Protein AF-A0A150AN83-F1 (afdb_monomer_lite)

Structure (mmCIF, N/CA/C/O backbone):
data_AF-A0A150AN83-F1
#
_entry.id   AF-A0A150AN83-F1
#
loop_
_atom_site.group_PDB
_atom_site.id
_atom_site.type_symbol
_atom_site.label_atom_id
_atom_site.label_alt_id
_atom_site.label_comp_id
_atom_site.label_asym_id
_atom_site.label_entity_id
_atom_site.label_seq_id
_atom_site.pdbx_PDB_ins_code
_atom_site.Cartn_x
_atom_site.Cartn_y
_atom_site.Cartn_z
_atom_site.occupancy
_atom_site.B_iso_or_equiv
_atom_site.auth_seq_id
_atom_site.auth_comp_id
_atom_site.auth_asym_id
_atom_site.auth_atom_id
_atom_site.pdbx_PDB_model_num
ATOM 1 N N . MET A 1 1 ? 23.145 1.589 39.212 1.00 45.25 1 MET A N 1
ATOM 2 C CA . MET A 1 1 ? 23.859 1.960 37.969 1.00 45.25 1 MET A CA 1
ATOM 3 C C . MET A 1 1 ? 22.938 1.615 36.806 1.00 45.25 1 MET A C 1
ATOM 5 O O . MET A 1 1 ? 22.369 0.530 36.873 1.00 45.25 1 MET A O 1
ATOM 9 N N . PRO A 1 2 ? 22.691 2.490 35.816 1.00 46.41 2 PRO A N 1
ATOM 10 C CA . PRO A 1 2 ? 21.819 2.133 34.702 1.00 46.41 2 PRO A CA 1
ATOM 11 C C . PRO A 1 2 ? 22.548 1.155 33.769 1.00 46.41 2 PRO A C 1
ATOM 13 O O . PRO A 1 2 ? 23.667 1.422 33.334 1.00 46.41 2 PRO A O 1
ATOM 16 N N . ASN A 1 3 ? 21.918 0.010 33.502 1.00 46.91 3 ASN A N 1
ATOM 17 C CA . ASN A 1 3 ? 22.381 -0.974 32.527 1.00 46.91 3 ASN A CA 1
ATOM 18 C C . ASN A 1 3 ? 22.229 -0.387 31.120 1.00 46.91 3 ASN A C 1
ATOM 20 O O . ASN A 1 3 ? 21.113 -0.243 30.626 1.00 46.91 3 ASN A O 1
ATOM 24 N N . TYR A 1 4 ? 23.346 -0.064 30.474 1.00 53.47 4 TYR A N 1
ATOM 25 C CA . TYR A 1 4 ? 23.365 0.182 29.038 1.00 53.47 4 TYR A CA 1
ATOM 26 C C . TYR A 1 4 ? 23.307 -1.168 28.320 1.00 53.47 4 TYR A C 1
ATOM 28 O O . TYR A 1 4 ? 24.199 -2.001 28.482 1.00 53.47 4 TYR A O 1
ATOM 36 N N . LEU A 1 5 ? 22.248 -1.391 27.540 1.00 61.44 5 LEU A N 1
ATOM 37 C CA . LEU A 1 5 ? 22.184 -2.494 26.585 1.00 61.44 5 LEU A CA 1
ATOM 38 C C . LEU A 1 5 ? 23.303 -2.280 25.557 1.00 61.44 5 LEU A C 1
ATOM 40 O O . LEU A 1 5 ? 23.255 -1.342 24.763 1.00 61.44 5 LEU A O 1
ATOM 44 N N . ALA A 1 6 ? 24.346 -3.106 25.611 1.00 60.84 6 ALA A N 1
ATOM 45 C CA . ALA A 1 6 ? 25.421 -3.070 24.632 1.00 60.84 6 ALA A CA 1
ATOM 46 C C . ALA A 1 6 ? 24.904 -3.654 23.311 1.00 60.84 6 ALA A C 1
ATOM 48 O O . ALA A 1 6 ? 24.707 -4.864 23.193 1.00 60.84 6 ALA A O 1
ATOM 49 N N . PHE A 1 7 ? 24.663 -2.797 22.319 1.00 57.78 7 PHE A N 1
ATOM 50 C CA . PHE A 1 7 ? 24.357 -3.248 20.965 1.00 57.78 7 PHE A CA 1
ATOM 51 C C . PHE A 1 7 ? 25.592 -3.952 20.371 1.00 57.78 7 PHE A C 1
ATOM 53 O O . PHE A 1 7 ? 26.707 -3.434 20.506 1.00 57.78 7 PHE A O 1
ATOM 60 N N . PRO A 1 8 ? 25.438 -5.130 19.737 1.00 61.66 8 PRO A N 1
ATOM 61 C CA . PRO A 1 8 ? 26.563 -5.855 19.161 1.00 61.66 8 PRO A CA 1
ATOM 62 C C . PRO A 1 8 ? 27.259 -5.000 18.094 1.00 61.66 8 PRO A C 1
ATOM 64 O O . PRO A 1 8 ? 26.607 -4.430 17.219 1.00 61.66 8 PRO A O 1
ATOM 67 N N . GLN A 1 9 ? 28.593 -4.938 18.175 1.00 57.66 9 GLN A N 1
ATOM 68 C CA . GLN A 1 9 ? 29.523 -4.139 17.353 1.00 57.66 9 GLN A CA 1
ATOM 69 C C . GLN A 1 9 ? 29.608 -4.615 15.883 1.00 57.66 9 GLN A C 1
ATOM 71 O O . GLN A 1 9 ? 30.686 -4.801 15.328 1.00 57.66 9 GLN A O 1
ATOM 76 N N . GLY A 1 10 ? 28.463 -4.865 15.253 1.00 56.22 10 GLY A N 1
ATOM 77 C CA . GLY A 1 10 ? 28.357 -5.356 13.879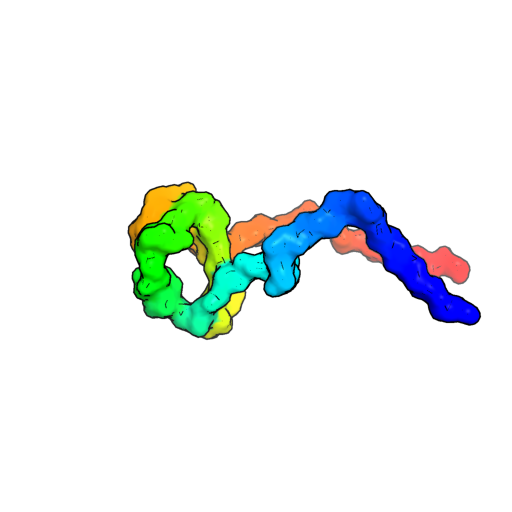 1.00 56.22 10 GLY A CA 1
ATOM 78 C C . GLY A 1 10 ? 27.013 -5.071 13.212 1.00 56.22 10 GLY A C 1
ATOM 79 O O . GLY A 1 10 ? 26.913 -5.196 11.993 1.00 56.22 10 GLY A O 1
ATOM 80 N N . PHE A 1 11 ? 25.994 -4.641 13.964 1.00 60.78 11 PHE A N 1
ATOM 81 C CA . PHE A 1 11 ? 24.712 -4.239 13.391 1.00 60.78 11 PHE A CA 1
ATOM 82 C C . PHE A 1 11 ? 24.801 -2.805 12.859 1.00 60.78 11 PHE A C 1
ATOM 84 O O . PHE A 1 11 ? 24.589 -1.835 13.584 1.00 60.78 11 PHE A O 1
ATOM 91 N N . HIS A 1 12 ? 25.170 -2.678 11.587 1.00 57.28 12 HIS A N 1
ATOM 92 C CA . HIS A 1 12 ? 25.197 -1.400 10.887 1.00 57.28 12 HIS A CA 1
ATOM 93 C C . HIS A 1 12 ? 23.803 -1.122 10.329 1.00 57.28 12 HIS A C 1
ATOM 95 O O . HIS A 1 12 ? 23.406 -1.691 9.312 1.00 57.28 12 HIS A O 1
ATOM 101 N N . VAL A 1 13 ? 23.049 -0.253 11.000 1.00 59.06 13 VAL A N 1
ATOM 102 C CA . VAL A 1 13 ? 21.814 0.291 10.432 1.00 59.06 13 VAL A CA 1
ATOM 103 C C . VAL A 1 13 ? 22.228 1.307 9.368 1.00 59.06 13 VAL A C 1
ATOM 105 O O . VAL A 1 13 ? 22.767 2.359 9.690 1.00 59.06 13 VAL A O 1
ATOM 108 N N . LEU A 1 14 ? 22.039 0.967 8.091 1.00 65.19 14 LEU A N 1
ATOM 109 C CA . LEU A 1 14 ? 22.461 1.800 6.952 1.00 65.19 14 LEU A CA 1
ATOM 110 C C . LEU A 1 14 ? 21.601 3.065 6.759 1.00 65.19 14 LEU A C 1
ATOM 112 O O . LEU A 1 14 ? 21.908 3.877 5.890 1.00 65.19 14 LEU A O 1
ATOM 116 N N . HIS A 1 15 ? 20.524 3.229 7.531 1.00 53.00 15 HIS A N 1
ATOM 117 C CA . HIS A 1 15 ? 19.578 4.332 7.402 1.00 53.00 15 HIS A CA 1
ATOM 118 C C . HIS A 1 15 ? 19.042 4.752 8.775 1.00 53.00 15 HIS A C 1
ATOM 120 O O . HIS A 1 15 ? 18.538 3.917 9.521 1.00 53.00 15 HIS A O 1
ATOM 126 N N . ASP A 1 16 ? 19.080 6.047 9.092 1.00 52.38 16 ASP A N 1
ATOM 127 C CA . ASP A 1 16 ? 18.394 6.578 10.273 1.00 52.38 16 ASP A CA 1
ATOM 128 C C . ASP A 1 16 ? 16.878 6.493 10.054 1.00 52.38 16 ASP A C 1
ATOM 130 O O . ASP A 1 16 ? 16.293 7.236 9.266 1.00 52.38 16 ASP A O 1
ATOM 134 N N . GLY A 1 17 ? 16.232 5.517 10.686 1.00 52.19 17 GLY A N 1
ATOM 135 C CA . GLY A 1 17 ? 14.790 5.310 10.605 1.00 52.19 17 GLY A CA 1
ATOM 136 C C . GLY A 1 17 ? 14.365 3.970 11.207 1.00 52.19 17 GLY A C 1
ATOM 137 O O . GLY A 1 17 ? 15.206 3.092 11.415 1.00 52.19 17 GLY A O 1
ATOM 138 N N . PRO A 1 18 ? 13.071 3.788 11.520 1.00 49.59 18 PRO A N 1
ATOM 139 C CA . PRO A 1 18 ? 12.564 2.470 11.873 1.00 49.59 18 PRO A CA 1
ATOM 140 C C . PRO A 1 18 ? 12.893 1.484 10.743 1.00 49.59 18 PRO A C 1
ATOM 142 O O . PRO A 1 18 ? 12.658 1.775 9.573 1.00 49.59 18 PRO A O 1
ATOM 145 N N . ILE A 1 19 ? 13.412 0.305 11.107 1.00 55.75 19 ILE A N 1
ATOM 146 C CA . ILE A 1 19 ? 13.655 -0.827 10.185 1.00 55.75 19 ILE A CA 1
ATOM 147 C C . ILE A 1 19 ? 12.385 -1.181 9.390 1.00 55.75 19 ILE A C 1
ATOM 149 O O . ILE A 1 19 ? 12.457 -1.710 8.285 1.00 55.75 19 ILE A O 1
ATOM 153 N N . ASP A 1 20 ? 11.224 -0.860 9.958 1.00 53.44 20 ASP A N 1
ATOM 154 C CA . ASP A 1 20 ? 9.907 -1.034 9.371 1.00 53.44 20 ASP A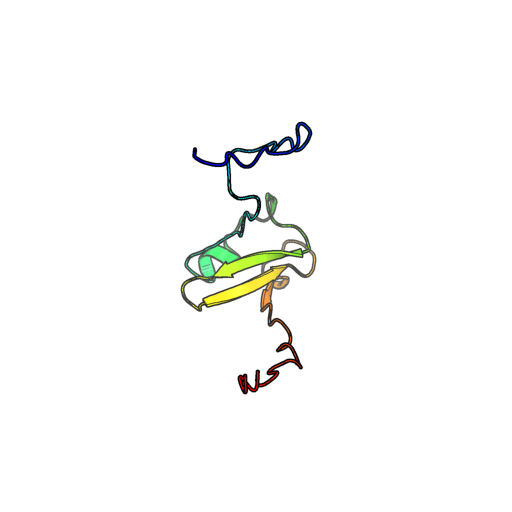 CA 1
ATOM 155 C C . ASP A 1 20 ? 9.463 0.246 8.635 1.00 53.44 20 ASP A C 1
ATOM 157 O O . ASP A 1 20 ? 8.845 1.143 9.214 1.00 53.44 20 ASP A O 1
ATOM 161 N N . SER A 1 21 ? 9.807 0.354 7.348 1.00 54.78 21 SER A N 1
ATOM 162 C CA . SER A 1 21 ? 9.289 1.401 6.457 1.00 54.78 21 SER A CA 1
ATOM 163 C C . SER A 1 21 ? 7.966 0.939 5.842 1.00 54.78 21 SER A C 1
ATOM 165 O O . SER A 1 21 ? 7.888 0.573 4.668 1.00 54.78 21 SER A O 1
ATOM 167 N N . ARG A 1 22 ? 6.898 0.906 6.649 1.00 68.31 22 ARG A N 1
ATOM 168 C CA . ARG A 1 22 ? 5.550 0.675 6.108 1.00 68.31 22 ARG A CA 1
ATOM 169 C C . ARG A 1 22 ? 5.161 1.890 5.285 1.00 68.31 22 ARG A C 1
ATOM 171 O O . ARG A 1 22 ? 5.062 2.994 5.815 1.00 68.31 22 ARG A O 1
ATOM 178 N N . THR A 1 23 ? 4.934 1.691 3.993 1.00 81.94 23 THR A N 1
ATOM 179 C CA . THR A 1 23 ? 4.388 2.751 3.148 1.00 81.94 23 THR A CA 1
ATOM 180 C C . THR A 1 23 ? 2.928 2.963 3.537 1.00 81.94 23 THR A C 1
ATOM 182 O O . THR A 1 23 ? 2.164 2.004 3.652 1.00 81.94 23 THR A O 1
ATOM 185 N N . THR A 1 24 ? 2.532 4.211 3.770 1.00 87.69 24 THR A N 1
ATOM 186 C CA . THR A 1 24 ? 1.160 4.556 4.159 1.00 87.69 24 THR A CA 1
ATOM 187 C C . THR A 1 24 ? 0.639 5.687 3.295 1.00 87.69 24 THR A C 1
ATOM 189 O O . THR A 1 24 ? 1.390 6.618 3.006 1.00 87.69 24 THR A O 1
ATOM 192 N N . VAL A 1 25 ? -0.640 5.632 2.955 1.00 89.75 25 VAL A N 1
ATOM 193 C CA . VAL A 1 25 ? -1.368 6.665 2.213 1.00 89.75 25 VAL A CA 1
ATOM 194 C C . VAL A 1 25 ? -2.670 6.981 2.943 1.00 89.75 25 VAL A C 1
ATOM 196 O O . VAL A 1 25 ? -3.149 6.169 3.742 1.00 89.75 25 VAL A O 1
ATOM 199 N N . GLU A 1 26 ? -3.240 8.158 2.713 1.00 91.94 26 GLU A N 1
ATOM 200 C CA . GLU A 1 26 ? -4.506 8.541 3.335 1.00 91.94 26 GLU A CA 1
ATOM 201 C C . GLU A 1 26 ? -5.674 7.792 2.684 1.00 91.94 26 GLU A C 1
ATOM 203 O O . GLU A 1 26 ? -6.466 7.176 3.395 1.00 91.94 26 GLU A O 1
ATOM 208 N N . THR A 1 27 ? -5.736 7.764 1.348 1.00 92.62 27 THR A N 1
ATOM 209 C CA . THR A 1 27 ? -6.900 7.276 0.583 1.00 92.62 27 THR A CA 1
ATOM 210 C C . THR A 1 27 ? -6.541 6.215 -0.463 1.00 92.62 27 THR A C 1
ATOM 212 O O . THR A 1 27 ? -5.380 6.027 -0.838 1.00 92.62 27 THR A O 1
ATOM 215 N N . LEU A 1 28 ? -7.558 5.525 -0.995 1.00 91.00 28 LEU A N 1
ATOM 216 C CA . LEU A 1 28 ? -7.389 4.612 -2.138 1.00 91.00 28 LEU A CA 1
ATOM 217 C C . LEU A 1 28 ? -6.959 5.335 -3.421 1.00 91.00 28 LEU A C 1
ATOM 219 O O . LEU A 1 28 ? -6.317 4.743 -4.288 1.00 91.00 28 LEU A O 1
ATOM 223 N N . GLU A 1 29 ? -7.314 6.609 -3.565 1.00 93.31 29 GLU A N 1
ATOM 224 C CA . GLU A 1 29 ? -6.880 7.418 -4.701 1.00 93.31 29 GLU A CA 1
ATOM 225 C C . GLU A 1 29 ? -5.368 7.658 -4.649 1.00 93.31 29 GLU A C 1
ATOM 227 O O . GLU A 1 29 ? -4.685 7.504 -5.660 1.00 93.31 29 GLU A O 1
ATOM 232 N N . GLU A 1 30 ? -4.819 7.932 -3.465 1.00 91.50 30 GLU A N 1
ATOM 233 C CA . GLU A 1 30 ? -3.373 8.062 -3.270 1.00 91.50 30 GLU A CA 1
ATOM 234 C C . GLU A 1 30 ? -2.626 6.746 -3.524 1.00 91.50 30 GLU A C 1
ATOM 236 O O . GLU A 1 30 ? -1.566 6.761 -4.153 1.00 91.50 30 GLU A O 1
ATOM 241 N N . LEU A 1 31 ? -3.197 5.600 -3.127 1.00 90.50 31 LEU A N 1
ATOM 242 C CA . LEU A 1 31 ? -2.666 4.277 -3.488 1.00 90.50 31 LEU A CA 1
ATOM 243 C C . LEU A 1 31 ? -2.597 4.099 -5.016 1.00 90.50 31 LEU A C 1
ATOM 245 O O . LEU A 1 31 ? -1.599 3.624 -5.557 1.00 90.50 31 LEU A O 1
ATOM 249 N N . ASN A 1 32 ? -3.649 4.504 -5.728 1.00 90.00 32 ASN A N 1
ATOM 250 C CA . ASN A 1 32 ? -3.721 4.388 -7.184 1.00 90.00 32 ASN A CA 1
ATOM 251 C C . ASN A 1 32 ? -2.833 5.406 -7.919 1.00 90.00 32 ASN A C 1
ATOM 253 O O . ASN A 1 32 ? -2.340 5.113 -9.011 1.00 90.00 32 ASN A O 1
ATOM 257 N N . ASN A 1 33 ? -2.588 6.571 -7.320 1.00 91.94 33 ASN A N 1
ATOM 258 C CA . ASN A 1 33 ? -1.677 7.598 -7.829 1.00 91.94 33 ASN A CA 1
ATOM 259 C C . ASN A 1 33 ? -0.209 7.341 -7.453 1.00 91.94 33 ASN A C 1
ATOM 261 O O . ASN A 1 33 ? 0.683 8.066 -7.897 1.00 91.94 33 ASN A O 1
ATOM 265 N N . PHE A 1 34 ? 0.064 6.299 -6.665 1.00 85.69 34 PHE A N 1
ATOM 266 C CA . PHE A 1 34 ? 1.413 5.924 -6.266 1.00 85.69 34 PHE A CA 1
ATOM 267 C C . PHE A 1 34 ? 2.283 5.663 -7.502 1.00 85.69 34 PHE A C 1
ATOM 269 O O . PHE A 1 34 ? 1.890 4.896 -8.379 1.00 85.69 34 PHE A O 1
ATOM 276 N N . SER A 1 35 ? 3.455 6.289 -7.616 1.00 86.56 35 SER A N 1
ATOM 277 C CA . SER A 1 35 ? 4.240 6.218 -8.858 1.00 86.56 35 SER A CA 1
ATOM 278 C C . SER A 1 35 ? 4.602 4.774 -9.224 1.00 86.56 35 SER A C 1
ATOM 280 O O . SER A 1 35 ? 5.135 4.030 -8.405 1.00 86.56 35 SER A O 1
ATOM 282 N N . ALA A 1 36 ? 4.358 4.372 -10.474 1.00 85.38 36 ALA A N 1
ATOM 283 C CA . ALA A 1 36 ? 4.689 3.025 -10.939 1.00 85.38 36 ALA A CA 1
ATOM 284 C C . ALA A 1 36 ? 6.199 2.725 -10.863 1.00 85.38 36 ALA A C 1
ATOM 286 O O . ALA A 1 36 ? 6.587 1.574 -10.706 1.00 85.38 36 ALA A O 1
ATOM 287 N N . ALA A 1 37 ? 7.049 3.759 -10.903 1.00 84.75 37 ALA A N 1
ATOM 288 C CA . ALA A 1 37 ? 8.502 3.620 -10.803 1.00 84.75 37 ALA A CA 1
ATOM 289 C C . ALA A 1 37 ? 8.991 3.157 -9.418 1.00 84.75 37 ALA A C 1
ATOM 291 O O . ALA A 1 37 ? 10.121 2.694 -9.301 1.00 84.75 37 ALA A O 1
ATOM 292 N N . VAL A 1 38 ?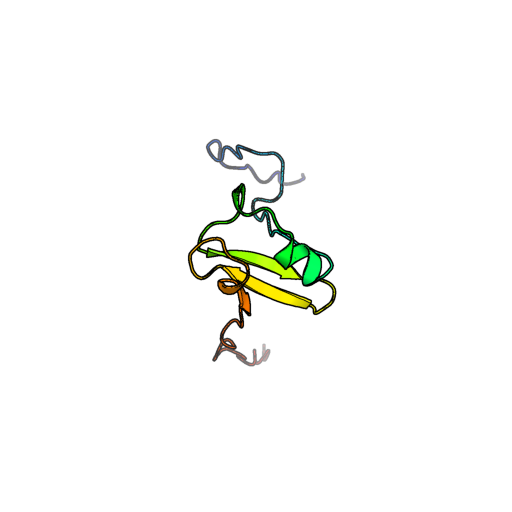 8.165 3.299 -8.377 1.00 84.00 38 VAL A N 1
ATOM 293 C CA . VAL A 1 38 ? 8.494 2.872 -7.005 1.00 84.00 38 VAL A CA 1
ATOM 294 C C . VAL A 1 38 ? 7.732 1.616 -6.581 1.00 84.00 38 VAL A C 1
ATOM 296 O O . VAL A 1 38 ? 7.878 1.166 -5.448 1.00 84.00 38 VAL A O 1
ATOM 299 N N . ARG A 1 39 ? 6.912 1.052 -7.474 1.00 88.69 39 ARG A N 1
ATOM 300 C CA . ARG A 1 39 ? 6.149 -0.168 -7.216 1.00 88.69 39 ARG A CA 1
ATOM 301 C C . ARG A 1 39 ? 6.997 -1.393 -7.509 1.00 88.69 39 ARG A C 1
ATOM 303 O O . ARG A 1 39 ? 7.729 -1.438 -8.495 1.00 88.69 39 ARG A O 1
ATOM 310 N N . TYR A 1 40 ? 6.858 -2.392 -6.656 1.00 86.88 40 TYR A N 1
ATOM 311 C CA . TYR A 1 40 ? 7.498 -3.686 -6.810 1.00 86.88 40 TYR A CA 1
ATOM 312 C C . TYR A 1 40 ? 6.590 -4.772 -6.243 1.00 86.88 40 TYR A C 1
ATOM 314 O O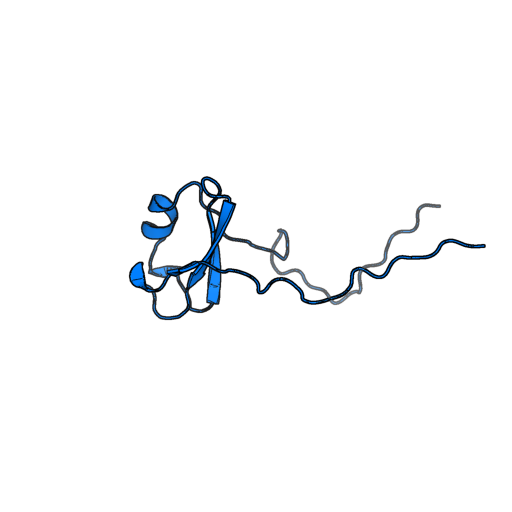 . TYR A 1 40 ? 5.804 -4.534 -5.324 1.00 86.88 40 TYR A O 1
ATOM 322 N N . GLU A 1 41 ? 6.689 -5.969 -6.809 1.00 87.31 41 GLU A N 1
ATOM 323 C CA . GLU A 1 41 ? 5.964 -7.141 -6.326 1.00 87.31 41 GLU A CA 1
ATOM 324 C C . GLU A 1 41 ? 6.262 -7.392 -4.838 1.00 87.31 41 GLU A C 1
ATOM 326 O O . GLU A 1 41 ? 7.409 -7.331 -4.394 1.00 87.31 41 GLU A O 1
ATOM 331 N N . GLY A 1 42 ? 5.214 -7.643 -4.056 1.00 85.19 42 GLY A N 1
ATOM 332 C CA . GLY A 1 42 ? 5.273 -7.808 -2.606 1.00 85.19 42 GLY A CA 1
ATOM 333 C C . GLY A 1 42 ? 5.203 -6.504 -1.807 1.00 85.19 42 GLY A C 1
ATOM 334 O O . GLY A 1 42 ? 5.134 -6.564 -0.578 1.00 85.19 42 GLY A O 1
ATOM 335 N N . MET A 1 43 ? 5.180 -5.336 -2.461 1.00 88.00 43 MET A N 1
ATOM 336 C CA . MET A 1 43 ? 5.033 -4.049 -1.781 1.00 88.00 43 MET A CA 1
ATOM 337 C C . MET A 1 43 ? 3.719 -3.991 -1.000 1.00 88.00 43 MET A C 1
ATOM 339 O O . MET A 1 43 ? 2.655 -4.245 -1.562 1.00 88.00 43 MET A O 1
ATOM 343 N N . GLN A 1 44 ? 3.795 -3.609 0.277 1.00 89.88 44 GLN A N 1
ATOM 344 C CA . GLN A 1 44 ? 2.633 -3.412 1.140 1.00 89.88 44 GLN A CA 1
ATOM 345 C C . GLN A 1 44 ? 2.398 -1.926 1.408 1.00 89.88 44 GLN A C 1
ATOM 347 O O . GLN A 1 44 ? 3.327 -1.195 1.760 1.00 89.88 44 GLN A O 1
ATOM 352 N N . VAL A 1 45 ? 1.146 -1.496 1.275 1.00 90.12 45 VAL A N 1
ATOM 353 C CA . VAL A 1 45 ? 0.714 -0.124 1.544 1.00 90.12 45 VAL A CA 1
ATOM 354 C C . VAL A 1 45 ? -0.501 -0.138 2.459 1.00 90.12 45 VAL A C 1
ATOM 356 O O . VAL A 1 45 ? -1.483 -0.822 2.183 1.00 90.12 45 VAL A O 1
ATOM 359 N N . TYR A 1 46 ? -0.450 0.628 3.544 1.00 89.62 46 TYR A N 1
ATOM 360 C CA . TYR A 1 46 ? -1.592 0.828 4.434 1.00 89.62 46 TYR A CA 1
ATOM 361 C C . TYR A 1 46 ? -2.389 2.069 4.026 1.00 89.62 46 TYR A C 1
ATOM 363 O O . TYR A 1 46 ? -1.818 3.154 3.902 1.00 89.62 46 TYR A O 1
ATOM 371 N N . VAL A 1 47 ? -3.700 1.916 3.857 1.00 91.31 47 VAL A N 1
ATOM 372 C CA . VAL A 1 47 ? -4.630 2.998 3.519 1.00 91.31 47 VAL A CA 1
ATOM 373 C C . VAL A 1 47 ? -5.375 3.410 4.783 1.00 91.31 47 VAL A C 1
ATOM 375 O O . VAL A 1 47 ? -6.182 2.643 5.313 1.00 91.31 47 VAL A O 1
ATOM 378 N N . LYS A 1 48 ? -5.098 4.615 5.286 1.00 89.50 48 LYS A N 1
ATOM 379 C CA . LYS A 1 48 ? -5.583 5.073 6.597 1.00 89.50 48 LYS A CA 1
ATOM 380 C C . LYS A 1 48 ? -7.095 5.253 6.658 1.00 89.50 48 LYS A C 1
ATOM 382 O O . LYS A 1 48 ? -7.683 4.881 7.667 1.00 89.50 48 LYS A O 1
ATOM 387 N N . GLU A 1 49 ? -7.708 5.783 5.601 1.00 89.44 49 GLU A N 1
ATOM 388 C CA . GLU A 1 49 ? -9.151 6.056 5.530 1.00 89.44 49 GLU A CA 1
ATOM 389 C C . GLU A 1 49 ? -9.997 4.808 5.813 1.00 89.44 49 GLU A C 1
ATOM 391 O O . GLU A 1 49 ? -10.990 4.876 6.535 1.00 89.44 49 GLU A O 1
ATOM 396 N N . ILE A 1 50 ? -9.581 3.662 5.272 1.00 89.50 50 ILE A N 1
ATOM 397 C CA . ILE A 1 50 ? -10.296 2.383 5.395 1.00 89.50 50 ILE A CA 1
ATOM 398 C C . ILE A 1 50 ? -9.656 1.433 6.411 1.00 89.50 50 ILE A C 1
ATOM 400 O O . ILE A 1 50 ? -10.260 0.433 6.787 1.00 89.50 50 ILE A O 1
ATOM 404 N N . GLY A 1 51 ? -8.448 1.745 6.881 1.00 86.75 51 GLY A N 1
ATOM 405 C CA . GLY A 1 51 ? -7.714 0.924 7.838 1.00 86.75 51 GLY A CA 1
ATOM 406 C C . GLY A 1 51 ? -7.273 -0.428 7.277 1.00 86.75 51 GLY A C 1
ATOM 407 O O . GLY A 1 51 ? -7.202 -1.411 8.014 1.00 86.75 51 GLY A O 1
ATOM 408 N N . GLU A 1 52 ? -6.992 -0.498 5.976 1.00 89.19 52 GLU A N 1
ATOM 409 C CA . GLU A 1 52 ? -6.685 -1.749 5.279 1.00 89.19 52 GLU A CA 1
ATOM 410 C C . GLU A 1 52 ? -5.276 -1.736 4.688 1.00 89.19 52 GLU A C 1
ATOM 412 O O . GLU A 1 52 ? -4.754 -0.696 4.284 1.00 89.19 52 GLU A O 1
ATOM 417 N N . VAL A 1 53 ? -4.658 -2.915 4.621 1.00 90.44 53 VAL A N 1
ATOM 418 C CA . VAL A 1 53 ? -3.376 -3.115 3.941 1.00 90.44 53 VAL A CA 1
ATOM 419 C C . VAL A 1 53 ? -3.647 -3.668 2.549 1.00 90.44 53 VAL A C 1
ATOM 421 O O . VAL A 1 53 ? -4.427 -4.604 2.390 1.00 90.44 53 VAL A O 1
ATOM 424 N N . TYR A 1 54 ? -2.971 -3.117 1.551 1.00 91.69 54 TYR A N 1
ATOM 425 C CA . TYR A 1 54 ? -2.931 -3.622 0.185 1.00 91.69 54 TYR A CA 1
ATOM 426 C C . TYR A 1 54 ? -1.535 -4.148 -0.117 1.00 91.69 54 TYR A C 1
ATOM 428 O O . TYR A 1 54 ? -0.544 -3.587 0.346 1.00 91.69 54 TYR A O 1
ATOM 436 N N . ILE A 1 55 ? -1.461 -5.227 -0.887 1.00 91.44 55 ILE A N 1
ATOM 437 C CA . ILE A 1 55 ? -0.223 -5.822 -1.373 1.00 91.44 55 ILE A CA 1
ATOM 438 C C . ILE A 1 55 ? -0.229 -5.843 -2.898 1.00 91.44 55 ILE A C 1
ATOM 440 O O . ILE A 1 55 ? -1.239 -6.181 -3.514 1.00 91.44 55 ILE A O 1
ATOM 444 N N . LEU A 1 56 ? 0.894 -5.492 -3.513 1.00 91.25 56 LEU A N 1
ATOM 445 C CA . LEU A 1 56 ? 1.072 -5.633 -4.952 1.00 91.25 56 LEU A CA 1
ATOM 446 C C . LEU A 1 56 ? 1.476 -7.080 -5.252 1.00 91.25 56 LEU A C 1
ATOM 448 O O . LEU A 1 56 ? 2.613 -7.465 -4.986 1.00 91.25 56 LEU A O 1
ATOM 452 N N . LYS A 1 57 ? 0.562 -7.918 -5.752 1.00 86.50 57 LYS A N 1
ATOM 453 C CA . LYS A 1 57 ? 0.861 -9.350 -5.965 1.00 86.50 57 LYS A CA 1
ATOM 454 C C . LYS A 1 57 ? 1.726 -9.642 -7.189 1.00 86.50 57 LYS A C 1
ATOM 456 O O . LYS A 1 57 ? 2.239 -10.748 -7.307 1.00 86.50 57 LYS A O 1
ATOM 461 N N . GLY A 1 58 ? 1.879 -8.672 -8.081 1.00 81.94 58 GLY A N 1
ATOM 462 C CA . GLY A 1 58 ? 2.695 -8.767 -9.286 1.00 81.94 58 GLY A CA 1
ATOM 463 C C . GLY A 1 58 ? 2.652 -7.454 -10.058 1.00 81.94 58 GLY A C 1
ATOM 464 O O . GLY A 1 58 ? 1.887 -6.563 -9.713 1.00 81.94 58 GLY A O 1
ATOM 465 N N . GLY A 1 59 ? 3.478 -7.319 -11.093 1.00 84.00 59 GLY A N 1
ATOM 466 C CA . GLY A 1 59 ? 3.431 -6.149 -11.972 1.00 84.00 59 GLY A CA 1
ATOM 467 C C . GLY A 1 59 ? 3.682 -4.810 -11.262 1.00 84.00 59 GLY A C 1
ATOM 468 O O . GLY A 1 59 ? 4.429 -4.730 -10.288 1.00 84.00 59 GLY A O 1
ATOM 469 N N . ILE A 1 60 ? 3.101 -3.745 -11.818 1.00 85.19 60 ILE A N 1
ATOM 470 C CA . ILE A 1 60 ? 3.230 -2.350 -11.349 1.00 85.19 60 ILE A CA 1
ATOM 471 C C . ILE A 1 60 ? 1.933 -1.550 -11.545 1.00 85.19 60 ILE A C 1
ATOM 473 O O . ILE A 1 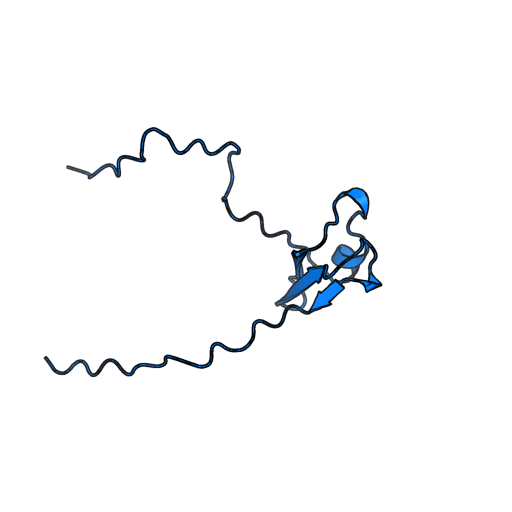60 ? 1.903 -0.339 -11.316 1.00 85.19 60 ILE A O 1
ATOM 477 N N . LEU A 1 61 ? 0.858 -2.184 -12.015 1.00 89.12 61 LEU A N 1
ATOM 478 C CA . LEU A 1 61 ? -0.385 -1.508 -12.365 1.00 89.12 61 LEU A CA 1
ATOM 479 C C . LEU A 1 61 ? -1.299 -1.381 -11.146 1.00 89.12 61 LEU A C 1
ATOM 481 O O . LEU A 1 61 ? -1.164 -2.089 -10.154 1.00 89.12 61 LEU A O 1
ATOM 485 N N . ASN A 1 62 ? -2.269 -0.469 -11.226 1.00 88.44 62 ASN A N 1
ATOM 486 C CA . ASN A 1 62 ? -3.295 -0.323 -10.186 1.00 88.44 62 ASN A CA 1
ATOM 487 C C . ASN A 1 62 ? -4.163 -1.576 -10.032 1.00 88.44 62 ASN A C 1
ATOM 489 O O . ASN A 1 62 ? -4.645 -1.857 -8.942 1.00 88.44 62 ASN A O 1
ATOM 493 N N . SER A 1 63 ? -4.344 -2.328 -11.119 1.00 91.31 63 SER A N 1
ATOM 494 C CA . SER A 1 63 ? -5.077 -3.595 -11.125 1.00 91.31 63 SER A CA 1
ATOM 495 C C . SER A 1 63 ? -4.405 -4.693 -10.310 1.00 91.31 63 SER A C 1
ATOM 497 O O . SER A 1 63 ? -5.063 -5.675 -9.985 1.00 91.31 63 SER A O 1
ATOM 499 N N . ASP A 1 64 ? -3.115 -4.542 -10.007 1.00 91.62 64 ASP A N 1
ATOM 500 C CA . ASP A 1 64 ? -2.318 -5.593 -9.381 1.00 91.62 64 ASP A CA 1
ATOM 501 C C . ASP A 1 64 ? -2.289 -5.467 -7.844 1.00 91.62 64 ASP A C 1
ATOM 503 O O . ASP A 1 64 ? -1.680 -6.288 -7.148 1.00 91.62 64 ASP A O 1
ATOM 507 N N . TRP A 1 65 ? -2.952 -4.435 -7.305 1.00 92.50 65 TRP A N 1
ATOM 508 C CA . TRP A 1 65 ? -3.180 -4.271 -5.875 1.00 92.50 65 TRP A CA 1
ATOM 509 C C . TRP A 1 65 ? -4.275 -5.218 -5.394 1.00 92.50 65 TRP A C 1
ATOM 511 O O . TRP A 1 65 ? -5.418 -5.166 -5.847 1.00 92.50 65 TRP A O 1
ATOM 521 N N . GLU A 1 66 ? -3.952 -6.023 -4.390 1.00 92.62 66 GLU A N 1
ATOM 522 C CA . GLU A 1 66 ? -4.910 -6.870 -3.695 1.00 92.62 66 GLU A CA 1
ATOM 523 C C . GLU A 1 66 ? -4.986 -6.495 -2.221 1.00 92.62 66 GLU A C 1
ATOM 525 O O . GLU A 1 66 ? -3.979 -6.192 -1.583 1.00 92.62 66 GLU A O 1
ATOM 530 N N . LYS A 1 67 ? -6.186 -6.564 -1.647 1.00 91.56 67 LYS A N 1
ATOM 531 C CA . LYS A 1 67 ? -6.360 -6.409 -0.206 1.00 91.56 67 LYS A CA 1
ATOM 532 C C . LYS A 1 67 ? -5.617 -7.533 0.518 1.00 91.56 67 LYS A C 1
ATOM 534 O O . LYS A 1 67 ? -5.920 -8.714 0.340 1.00 91.56 67 LYS A O 1
ATOM 539 N N . PHE A 1 68 ? -4.672 -7.162 1.371 1.00 88.38 68 PHE A N 1
ATOM 540 C CA . PHE A 1 68 ? -3.990 -8.089 2.253 1.00 88.38 68 PHE A CA 1
ATOM 541 C C . PHE A 1 68 ? -4.880 -8.371 3.463 1.00 88.38 68 PHE A C 1
ATOM 543 O O . PHE A 1 68 ? -4.934 -7.606 4.425 1.00 88.38 68 PHE A O 1
ATOM 550 N N . ALA A 1 69 ? -5.599 -9.488 3.405 1.00 81.38 69 ALA A N 1
ATOM 551 C CA . ALA A 1 69 ? -6.242 -10.068 4.571 1.00 81.38 69 ALA A CA 1
ATOM 552 C C . ALA A 1 69 ? -5.272 -11.093 5.179 1.00 81.38 69 ALA A C 1
ATOM 55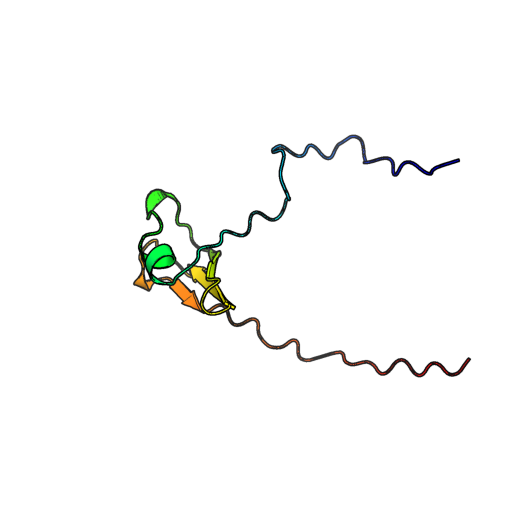4 O O . ALA A 1 69 ? -5.121 -12.178 4.605 1.00 81.38 69 ALA A O 1
ATOM 555 N N . PRO A 1 70 ? -4.590 -10.794 6.303 1.00 65.56 70 PRO A N 1
ATOM 556 C CA . PRO A 1 70 ? -3.892 -11.843 7.024 1.00 65.56 70 PRO A CA 1
ATOM 557 C C . PRO A 1 70 ? -4.934 -12.895 7.401 1.00 65.56 70 PRO A C 1
ATOM 559 O O . PRO A 1 70 ? -6.002 -12.566 7.925 1.00 65.56 70 PRO A O 1
ATOM 562 N N . LYS A 1 71 ? -4.649 -14.162 7.087 1.00 62.59 71 LYS A N 1
ATOM 563 C CA . LYS A 1 71 ? -5.481 -15.269 7.556 1.00 62.59 71 LYS A CA 1
ATOM 564 C C . LYS A 1 71 ? -5.604 -15.099 9.079 1.00 62.59 71 LYS A C 1
ATOM 566 O O . LYS A 1 71 ? -4.563 -14.876 9.705 1.00 62.59 71 LYS A O 1
ATOM 571 N N . PRO A 1 72 ? -6.813 -15.127 9.672 1.00 51.06 72 PRO A N 1
ATOM 572 C CA . PRO A 1 72 ? -6.919 -15.092 11.123 1.00 51.06 72 PRO A CA 1
ATOM 573 C C . PRO A 1 72 ? -6.007 -16.191 11.661 1.00 51.06 72 PRO A C 1
ATOM 575 O O . PRO A 1 72 ? -6.026 -17.311 11.145 1.00 51.06 72 PRO A O 1
ATOM 578 N N . ALA A 1 73 ? -5.140 -15.837 12.608 1.00 53.31 73 ALA A N 1
ATOM 579 C CA . ALA A 1 73 ? -4.310 -16.812 13.289 1.00 53.31 73 ALA A CA 1
ATOM 580 C C . ALA A 1 73 ? -5.256 -17.820 13.957 1.00 53.31 73 ALA A C 1
ATOM 582 O O . ALA A 1 73 ? -5.908 -17.515 14.953 1.00 53.31 73 ALA A O 1
ATOM 583 N N . GLU A 1 74 ? -5.417 -18.993 13.353 1.00 56.31 74 GLU A N 1
ATOM 584 C CA . GLU A 1 74 ? -6.081 -20.122 13.992 1.00 56.31 74 GLU A CA 1
ATOM 585 C C . GLU A 1 74 ? -5.121 -20.646 15.079 1.00 56.31 74 GLU A C 1
ATOM 587 O O . GLU A 1 74 ? -4.174 -21.363 14.770 1.00 56.31 74 GLU A O 1
ATOM 592 N N . GLY A 1 75 ? -5.350 -20.237 16.337 1.00 54.16 75 GLY A N 1
ATOM 593 C CA . GLY A 1 75 ? -4.590 -20.628 17.544 1.00 54.16 75 GLY A CA 1
ATOM 594 C C . GLY A 1 75 ? -3.572 -19.559 17.980 1.00 54.16 75 GLY A C 1
ATOM 595 O O . GLY A 1 75 ? -2.883 -18.994 17.145 1.00 54.16 75 GLY A O 1
ATOM 596 N N . GLU A 1 76 ? -3.419 -19.165 19.245 1.00 51.53 76 GLU A N 1
ATOM 597 C CA . GLU A 1 76 ? -3.662 -19.855 20.513 1.00 51.53 76 GLU A CA 1
ATOM 598 C C . GLU A 1 76 ? -4.194 -18.854 21.559 1.00 51.53 76 GLU A C 1
ATOM 600 O O . GLU A 1 76 ? -3.461 -18.026 22.096 1.00 51.53 76 GLU A O 1
ATOM 605 N N . GLY A 1 77 ? -5.486 -18.937 21.875 1.00 49.75 77 GLY A N 1
ATOM 606 C CA . GLY A 1 77 ? -6.023 -18.417 23.131 1.00 49.75 77 GLY A CA 1
ATOM 607 C C . GLY A 1 77 ? -5.829 -19.470 24.216 1.00 49.75 77 GLY A C 1
ATOM 608 O O . GLY A 1 77 ? -6.778 -20.165 24.563 1.00 49.75 77 GLY A O 1
ATOM 609 N N . GLY A 1 78 ? -4.593 -19.648 24.685 1.00 49.00 78 GLY A N 1
ATOM 610 C CA . GLY A 1 78 ? -4.317 -20.440 25.879 1.00 49.00 78 GLY A CA 1
ATOM 611 C C . GLY A 1 78 ? -4.729 -19.647 27.115 1.00 49.00 78 GLY A C 1
ATOM 612 O O . GLY A 1 78 ? -4.088 -18.656 27.457 1.00 49.00 78 GLY A O 1
ATOM 613 N N . GLU A 1 79 ? -5.815 -20.061 27.762 1.00 52.22 79 GLU A N 1
ATOM 614 C CA . GLU A 1 79 ? -6.188 -19.622 29.104 1.00 52.22 79 GLU A CA 1
ATOM 615 C C . GLU A 1 79 ? -5.029 -19.950 30.061 1.00 52.22 79 GLU A C 1
ATOM 617 O O . GLU A 1 79 ? -4.742 -21.111 30.345 1.00 52.22 79 GLU A O 1
ATOM 622 N N . ILE A 1 80 ? -4.301 -18.926 30.508 1.00 62.56 80 ILE A N 1
ATOM 623 C CA . ILE A 1 80 ? -3.345 -19.060 31.609 1.00 62.56 80 ILE A CA 1
ATOM 624 C C . ILE A 1 80 ? -4.149 -19.171 32.906 1.00 62.56 80 ILE A C 1
ATOM 626 O O . ILE A 1 80 ? -4.526 -18.159 33.495 1.00 62.56 80 ILE A O 1
ATOM 630 N N . ASP A 1 81 ? -4.420 -20.406 33.332 1.00 56.41 81 ASP A N 1
ATOM 631 C CA . ASP A 1 81 ? -4.878 -20.712 34.689 1.00 56.41 81 ASP A CA 1
ATOM 632 C C . ASP A 1 81 ? -3.771 -20.296 35.670 1.00 56.41 81 ASP A C 1
ATOM 634 O O . ASP A 1 81 ? -2.759 -20.977 35.850 1.00 56.41 81 ASP A O 1
ATOM 638 N N . ALA A 1 82 ? -3.931 -19.109 36.250 1.00 55.34 82 ALA A N 1
ATOM 639 C CA . ALA A 1 82 ? -3.068 -18.586 37.295 1.00 55.34 82 ALA A CA 1
ATOM 640 C C . ALA A 1 82 ? -3.532 -19.102 38.665 1.00 55.34 82 ALA A C 1
ATOM 642 O O . ALA A 1 82 ? -3.941 -18.326 39.528 1.00 55.34 82 ALA A O 1
ATOM 643 N N . SER A 1 83 ? -3.447 -20.416 38.859 1.00 51.06 83 SER A N 1
ATOM 644 C CA . SER A 1 83 ? -3.509 -21.041 40.178 1.00 51.06 83 SER A CA 1
ATOM 645 C C . SER A 1 83 ? -2.079 -21.288 40.678 1.00 51.06 83 SER A C 1
ATOM 647 O O . SER A 1 83 ? -1.467 -22.302 40.342 1.00 51.06 83 SER A O 1
ATOM 649 N N . PHE A 1 84 ? -1.539 -20.340 41.453 1.00 55.00 84 PHE A N 1
ATOM 650 C CA . PHE A 1 84 ? -0.341 -20.515 42.290 1.00 55.00 84 PHE A CA 1
ATOM 651 C C . PHE A 1 84 ? -0.733 -20.503 43.766 1.00 55.00 84 PHE A C 1
ATOM 653 O O . PHE A 1 84 ? -1.546 -19.627 44.143 1.00 55.00 84 PHE A O 1
#

Radius of gyration: 19.63 Å; chains: 1; bounding box: 40×30×55 Å

Foldseek 3Di:
DDDDPDDPPPPDPVDPDPPDPAAEDAALVVVQVPDLVPDDAQRWYAHNPVRWIWGQNHHRHSVRIDTDDDDPPPDDPDPPPPDD

Sequence (84 aa):
MPNYLAFPQGFHVLHDGPIDSRTTVETLEELNNFSAAVRYEGMQVYVKEIGEVYILKGGILNSDWEKFAPKPAEGEGGEIDASF

Secondary structure (DSSP, 8-state):
--------TT---SSSS-S---EEESSHHHHHHS-GGG--TT-EEEETTTTEEEEE-SSSSGGGEEE--PPP------------

pLDDT: mean 74.1, std 17.01, range [45.25, 93.31]